Protein AF-A0A9E2EXF0-F1 (afdb_monomer_lite)

Secondary structure (DSSP, 8-state):
-HHHHHHHHHHHHGGGTT-HHHHHHHHHHHHHHHHHHHHHHHHHHHHHHHTT---HHHHHHHHHHHHHHHHHHHHHHHHHHHHHHTPPTTHHHHHHHHHHHHHHHHHHHHHHHHHHHHHHHHHHT----TT-------

Structure (mmCIF, N/CA/C/O backbone):
data_AF-A0A9E2EXF0-F1
#
_entry.id   AF-A0A9E2EXF0-F1
#
loop_
_atom_site.group_PDB
_atom_site.id
_atom_site.type_symbol
_atom_site.label_atom_id
_atom_site.label_alt_id
_atom_site.label_comp_id
_atom_site.label_asym_id
_atom_site.label_entity_id
_atom_site.label_seq_id
_atom_site.pdbx_PDB_ins_code
_atom_site.Cartn_x
_atom_site.Cartn_y
_atom_site.Cartn_z
_atom_site.occupancy
_atom_site.B_iso_or_equiv
_atom_site.auth_seq_id
_atom_site.auth_comp_id
_atom_site.auth_asym_id
_atom_site.auth_atom_id
_atom_site.pdbx_PDB_model_num
ATOM 1 N N . MET A 1 1 ? 14.742 -11.226 -0.887 1.00 55.25 1 MET A N 1
ATOM 2 C CA . MET A 1 1 ? 13.291 -10.992 -1.078 1.00 55.25 1 MET A CA 1
ATOM 3 C C . MET A 1 1 ? 12.965 -10.383 -2.437 1.00 55.25 1 MET A C 1
ATOM 5 O O . MET A 1 1 ? 12.261 -11.027 -3.197 1.00 55.25 1 MET A O 1
ATOM 9 N N . LEU A 1 2 ? 13.452 -9.179 -2.775 1.00 52.53 2 LEU A N 1
ATOM 10 C CA . LEU A 1 2 ? 13.200 -8.571 -4.100 1.00 52.53 2 LEU A CA 1
ATOM 11 C C . LEU A 1 2 ? 13.874 -9.351 -5.242 1.00 52.53 2 LEU A C 1
ATOM 13 O O . LEU A 1 2 ? 13.246 -9.610 -6.262 1.00 52.53 2 LEU A O 1
ATOM 17 N N . THR A 1 3 ? 15.109 -9.801 -5.019 1.00 65.25 3 THR A N 1
ATOM 18 C CA . THR A 1 3 ? 15.870 -10.665 -5.936 1.00 65.25 3 THR A CA 1
ATOM 19 C C . THR A 1 3 ? 15.174 -11.997 -6.200 1.00 65.25 3 THR A C 1
ATOM 21 O O . THR A 1 3 ? 15.093 -12.435 -7.338 1.00 65.25 3 THR A O 1
ATOM 24 N N . ASP A 1 4 ? 14.605 -12.615 -5.165 1.00 75.06 4 ASP A N 1
ATOM 25 C CA . ASP A 1 4 ? 13.937 -13.919 -5.279 1.00 75.06 4 ASP A CA 1
ATOM 26 C C . ASP A 1 4 ? 12.680 -13.826 -6.152 1.00 75.06 4 ASP A C 1
ATOM 28 O O . ASP A 1 4 ? 12.386 -14.715 -6.948 1.00 75.06 4 ASP A O 1
ATOM 32 N N . LEU A 1 5 ? 11.967 -12.704 -6.038 1.00 67.00 5 LEU A N 1
ATOM 33 C CA . LEU A 1 5 ? 10.782 -12.404 -6.835 1.00 67.00 5 LEU A CA 1
ATOM 34 C C . LEU A 1 5 ? 11.154 -12.132 -8.300 1.00 67.00 5 LEU A C 1
ATOM 36 O O . LEU A 1 5 ? 10.461 -12.580 -9.210 1.00 67.00 5 LEU A O 1
ATOM 40 N N . GLN A 1 6 ? 12.289 -11.467 -8.526 1.00 65.00 6 GLN A N 1
ATOM 41 C CA . GLN A 1 6 ? 12.831 -11.197 -9.856 1.00 65.00 6 GLN A CA 1
ATOM 42 C C . GLN A 1 6 ? 13.215 -12.495 -10.584 1.00 65.00 6 GLN A C 1
ATOM 44 O O . GLN A 1 6 ? 12.840 -12.686 -11.740 1.00 65.00 6 GLN A O 1
ATOM 49 N N . THR A 1 7 ? 13.869 -13.429 -9.889 1.00 74.00 7 THR A N 1
ATOM 50 C CA . THR A 1 7 ? 14.227 -14.749 -10.431 1.00 74.00 7 THR A CA 1
ATOM 51 C C . THR A 1 7 ? 12.993 -15.580 -10.785 1.00 74.00 7 THR A C 1
ATOM 53 O O . THR A 1 7 ? 12.980 -16.264 -11.804 1.00 74.00 7 THR A O 1
ATOM 56 N N . TRP A 1 8 ? 11.925 -15.497 -9.987 1.00 74.00 8 TRP A N 1
ATOM 57 C CA . TRP A 1 8 ? 10.683 -16.235 -10.246 1.00 74.00 8 TRP A CA 1
ATOM 58 C C . TRP A 1 8 ? 9.893 -15.683 -11.442 1.00 74.00 8 TRP A C 1
ATOM 60 O O . TRP A 1 8 ? 9.171 -16.419 -12.111 1.00 74.00 8 TRP A O 1
ATOM 70 N N . MET A 1 9 ? 10.045 -14.387 -11.731 1.00 63.47 9 MET A N 1
ATOM 71 C CA . MET A 1 9 ? 9.405 -13.723 -12.870 1.00 63.47 9 MET A CA 1
ATOM 72 C C . MET A 1 9 ? 10.215 -13.814 -14.170 1.00 63.47 9 MET A C 1
ATOM 74 O O . MET A 1 9 ? 9.630 -13.686 -15.245 1.00 63.47 9 MET A O 1
ATOM 78 N N . ALA A 1 10 ? 11.526 -14.066 -14.093 1.00 68.44 10 ALA A N 1
ATOM 79 C CA . ALA A 1 10 ? 12.431 -14.153 -15.241 1.00 68.44 10 ALA A CA 1
ATOM 80 C C . ALA A 1 10 ? 11.917 -15.022 -16.417 1.00 68.44 10 ALA A C 1
ATOM 82 O O . ALA A 1 10 ? 11.873 -14.497 -17.531 1.00 68.44 10 ALA A O 1
ATOM 83 N N . PRO A 1 11 ? 11.436 -16.270 -16.221 1.00 74.00 11 PRO A N 1
ATOM 84 C CA . PRO A 1 11 ? 10.995 -17.116 -17.339 1.00 74.00 11 PRO A CA 1
ATOM 85 C C . PRO A 1 11 ? 9.722 -16.607 -18.036 1.00 74.00 11 PRO A C 1
ATOM 87 O O . PRO A 1 11 ? 9.511 -16.862 -19.217 1.00 74.00 11 PRO A O 1
ATOM 90 N N . TYR A 1 12 ? 8.874 -15.843 -17.343 1.00 69.38 12 TYR A N 1
ATOM 91 C CA . TYR A 1 12 ? 7.684 -15.233 -17.949 1.00 69.38 12 TYR A CA 1
ATOM 92 C C . TYR A 1 12 ? 8.021 -13.953 -18.731 1.00 69.38 12 TYR A C 1
ATOM 94 O O . TYR A 1 12 ? 7.270 -13.549 -19.617 1.00 69.38 12 TYR A O 1
ATOM 102 N N . LEU A 1 13 ? 9.152 -13.313 -18.414 1.00 60.88 13 LEU A N 1
ATOM 103 C CA . LEU A 1 13 ? 9.628 -12.094 -19.070 1.00 60.88 13 LEU A CA 1
ATOM 104 C C . LEU A 1 13 ? 10.416 -12.375 -20.358 1.00 60.88 13 LEU A C 1
ATOM 106 O O . LEU A 1 13 ? 10.513 -11.482 -21.199 1.00 60.88 13 LEU A O 1
ATOM 110 N N . GLU A 1 14 ? 10.935 -13.593 -20.547 1.00 66.44 14 GLU A N 1
ATOM 111 C CA . GLU A 1 14 ? 11.597 -14.021 -21.793 1.00 66.44 14 GLU A CA 1
ATOM 112 C C . GLU A 1 14 ? 10.647 -14.026 -23.001 1.00 66.44 14 GLU A C 1
ATOM 114 O O . GLU A 1 14 ? 11.075 -13.765 -24.124 1.00 66.44 14 GLU A O 1
ATOM 119 N N . VAL A 1 15 ? 9.339 -14.206 -22.775 1.00 63.56 15 VAL A N 1
ATOM 120 C CA . VAL A 1 15 ? 8.304 -14.171 -23.828 1.00 63.56 15 VAL A CA 1
ATOM 121 C C . VAL A 1 15 ? 8.209 -12.794 -24.510 1.00 63.56 15 VAL A C 1
ATOM 123 O O . VAL A 1 15 ? 7.773 -12.701 -25.655 1.00 63.56 15 VAL A O 1
ATOM 126 N N . PHE A 1 16 ? 8.651 -11.721 -23.843 1.00 58.59 16 PHE A N 1
ATOM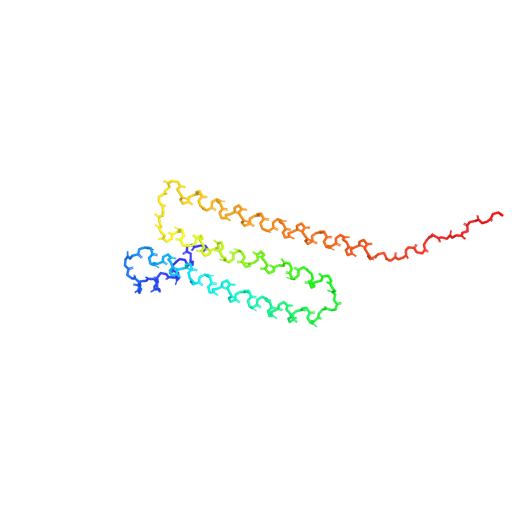 127 C CA . PHE A 1 16 ? 8.563 -10.341 -24.343 1.00 58.59 16 PHE A CA 1
ATOM 128 C C . PHE A 1 16 ? 9.839 -9.839 -25.054 1.00 58.59 16 PHE A C 1
ATOM 130 O O . PHE A 1 16 ? 9.927 -8.656 -25.389 1.00 58.59 16 PHE A O 1
ATOM 137 N N . GLY A 1 17 ? 10.816 -10.715 -25.321 1.00 62.75 17 GLY A N 1
ATOM 138 C CA . GLY A 1 17 ? 12.032 -10.375 -26.070 1.00 62.75 17 GLY A CA 1
ATOM 139 C C . GLY A 1 17 ? 13.006 -9.469 -25.304 1.00 62.75 17 GLY A C 1
ATOM 140 O O . GLY A 1 17 ? 13.021 -9.454 -24.074 1.00 62.75 17 GLY A O 1
ATOM 141 N N . ASP A 1 18 ? 13.842 -8.713 -26.022 1.00 64.69 18 ASP A N 1
ATOM 142 C CA . ASP A 1 18 ? 14.978 -7.964 -25.451 1.00 64.69 18 ASP A CA 1
ATOM 143 C C . ASP A 1 18 ? 14.689 -6.473 -25.186 1.00 64.69 18 ASP A C 1
ATOM 145 O O . ASP A 1 18 ? 15.589 -5.695 -24.897 1.00 64.69 18 ASP A O 1
ATOM 149 N N . HIS A 1 19 ? 13.424 -6.045 -25.278 1.00 69.81 19 HIS A N 1
ATOM 150 C CA . HIS A 1 19 ? 13.040 -4.640 -25.101 1.00 69.81 19 HIS A CA 1
ATOM 151 C C . HIS A 1 19 ? 12.755 -4.313 -23.620 1.00 69.81 19 HIS A C 1
ATOM 153 O O . HIS A 1 19 ? 11.680 -4.660 -23.114 1.00 69.81 19 HIS A O 1
ATOM 159 N N . PRO A 1 20 ? 13.649 -3.594 -22.907 1.00 68.38 20 PRO A N 1
ATOM 160 C CA . PRO A 1 20 ? 13.535 -3.385 -21.457 1.00 68.38 20 PRO A CA 1
ATOM 161 C C . PRO A 1 20 ? 12.297 -2.564 -21.077 1.00 68.38 20 PRO A C 1
ATOM 163 O O . PRO A 1 20 ? 11.662 -2.804 -20.051 1.00 68.38 20 PRO A O 1
ATOM 166 N N . TRP A 1 21 ? 11.899 -1.629 -21.945 1.00 70.62 21 TRP A N 1
ATOM 167 C CA . TRP A 1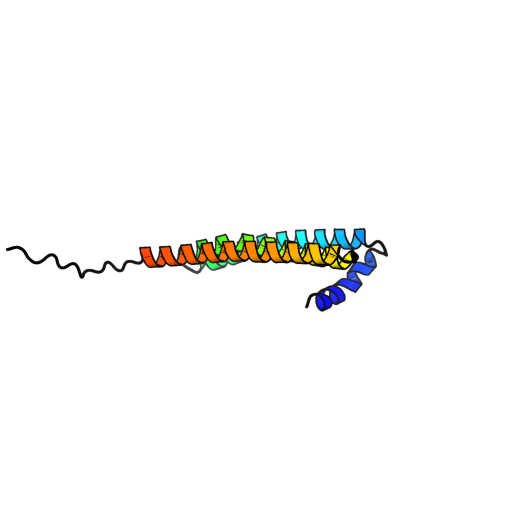 21 ? 10.724 -0.784 -21.735 1.00 70.62 21 TRP A CA 1
ATOM 168 C C . TRP A 1 21 ? 9.412 -1.571 -21.795 1.00 70.62 21 TRP A C 1
ATOM 170 O O . TRP A 1 21 ? 8.521 -1.314 -20.987 1.00 70.62 21 TRP A O 1
ATOM 180 N N . LEU A 1 22 ? 9.295 -2.566 -22.687 1.00 72.50 22 LEU A N 1
ATOM 181 C CA . LEU A 1 22 ? 8.108 -3.427 -22.731 1.00 72.50 22 LEU A CA 1
ATOM 182 C C . LEU A 1 22 ? 7.998 -4.274 -21.462 1.00 72.50 22 LEU A C 1
ATOM 184 O O . LEU A 1 22 ? 6.921 -4.342 -20.876 1.00 72.50 22 LEU A O 1
ATOM 188 N N . LYS A 1 23 ? 9.109 -4.860 -20.991 1.00 68.56 23 LYS A N 1
ATOM 189 C CA . LYS A 1 23 ? 9.128 -5.631 -19.735 1.00 68.56 23 LYS A CA 1
ATOM 190 C C . LYS A 1 23 ? 8.674 -4.776 -18.553 1.00 68.56 23 LYS A C 1
ATOM 192 O O . LYS A 1 23 ? 7.847 -5.212 -17.756 1.00 68.56 23 LYS A O 1
ATOM 197 N N . ALA A 1 24 ? 9.155 -3.538 -18.480 1.00 68.12 24 ALA A N 1
ATOM 198 C CA . ALA A 1 24 ? 8.769 -2.600 -17.438 1.00 68.12 24 ALA A CA 1
ATOM 199 C C . ALA A 1 24 ? 7.279 -2.243 -17.459 1.00 68.12 24 ALA A C 1
ATOM 201 O O . ALA A 1 24 ? 6.620 -2.304 -16.422 1.00 68.12 24 ALA A O 1
ATOM 202 N N . VAL A 1 25 ? 6.735 -1.903 -18.633 1.00 76.44 25 VAL A N 1
ATOM 203 C CA . VAL A 1 25 ? 5.308 -1.581 -18.786 1.00 76.44 25 VAL A CA 1
ATOM 204 C C . VAL A 1 25 ? 4.449 -2.785 -18.411 1.00 76.44 25 VAL A C 1
ATOM 206 O O . VAL A 1 25 ? 3.493 -2.628 -17.655 1.00 76.44 25 VAL A O 1
ATOM 209 N N . THR A 1 26 ? 4.817 -3.990 -18.851 1.00 75.00 26 THR A N 1
ATOM 210 C CA . THR A 1 26 ? 4.111 -5.223 -18.480 1.00 75.00 26 THR A CA 1
ATOM 211 C C . THR A 1 26 ? 4.111 -5.430 -16.969 1.00 75.00 26 THR A C 1
ATOM 213 O O . THR A 1 26 ? 3.058 -5.705 -16.400 1.00 75.00 26 THR A O 1
ATOM 216 N N . VAL A 1 27 ? 5.246 -5.238 -16.289 1.00 70.56 27 VAL A N 1
ATOM 217 C CA . VAL A 1 27 ? 5.314 -5.348 -14.822 1.00 70.56 27 VAL A CA 1
ATOM 218 C C . VAL A 1 27 ? 4.428 -4.308 -14.139 1.00 70.56 27 VAL A C 1
ATOM 220 O O . VAL A 1 27 ? 3.683 -4.665 -13.228 1.00 70.56 27 VAL A O 1
ATOM 223 N N . VAL A 1 28 ? 4.430 -3.053 -14.598 1.00 75.19 28 VAL A N 1
ATOM 224 C CA . VAL A 1 28 ? 3.532 -2.018 -14.058 1.00 75.19 28 VAL A CA 1
ATOM 225 C C . VAL A 1 28 ? 2.071 -2.423 -14.240 1.00 75.19 28 VAL A C 1
ATOM 227 O O . VAL A 1 28 ? 1.304 -2.366 -13.284 1.00 75.19 28 VAL A O 1
ATOM 230 N N . VAL A 1 29 ? 1.682 -2.888 -15.430 1.00 79.38 29 VAL A N 1
ATOM 231 C CA . VAL A 1 29 ? 0.308 -3.330 -15.714 1.00 79.38 29 VAL A CA 1
ATOM 232 C C . VAL A 1 29 ? -0.083 -4.520 -14.838 1.00 79.38 29 VAL A C 1
ATOM 234 O O . VAL A 1 29 ? -1.154 -4.502 -14.235 1.00 79.38 29 VAL A O 1
ATOM 237 N N . VAL A 1 30 ? 0.792 -5.519 -14.691 1.00 76.94 30 VAL A N 1
ATOM 238 C CA . VAL A 1 30 ? 0.563 -6.676 -13.812 1.00 76.94 30 VAL A CA 1
ATOM 239 C C . VAL A 1 30 ? 0.365 -6.226 -12.368 1.00 76.94 30 VAL A C 1
ATOM 241 O O . VAL A 1 30 ? -0.570 -6.679 -11.712 1.00 76.94 30 VAL A O 1
ATOM 244 N N . PHE A 1 31 ? 1.181 -5.295 -11.872 1.00 73.31 31 PHE A N 1
ATOM 245 C CA . PHE A 1 31 ? 1.035 -4.780 -10.513 1.00 73.31 31 PHE A CA 1
ATOM 246 C C . PHE A 1 31 ? -0.180 -3.871 -10.326 1.00 73.31 31 PHE A C 1
ATOM 248 O O . PHE A 1 31 ? -0.751 -3.868 -9.240 1.00 73.31 31 PHE A O 1
ATOM 255 N N . LEU A 1 32 ? -0.627 -3.147 -11.356 1.00 77.56 32 LEU A N 1
ATOM 256 C CA . LEU A 1 32 ? -1.891 -2.407 -11.323 1.00 77.56 32 LEU A CA 1
ATOM 257 C C . LEU A 1 32 ? -3.087 -3.360 -11.244 1.00 77.56 32 LEU A C 1
ATOM 259 O O . LEU A 1 32 ? -3.983 -3.154 -10.425 1.00 77.56 32 LEU A O 1
ATOM 263 N N . ILE A 1 33 ? -3.074 -4.437 -12.035 1.00 79.00 33 ILE A N 1
ATOM 264 C CA . ILE A 1 33 ? -4.084 -5.502 -11.957 1.00 79.00 33 ILE A CA 1
ATOM 265 C C . ILE A 1 33 ? -4.046 -6.144 -10.569 1.00 79.00 33 ILE A C 1
ATOM 267 O O . ILE A 1 33 ? -5.087 -6.324 -9.941 1.00 79.00 33 ILE A O 1
ATOM 271 N N . LEU A 1 34 ? -2.854 -6.430 -10.046 1.00 74.12 34 LEU A N 1
ATOM 272 C CA . LEU A 1 34 ? -2.688 -7.005 -8.717 1.00 74.12 34 LEU A CA 1
ATOM 273 C C . LEU A 1 34 ? -3.191 -6.052 -7.624 1.00 74.12 34 LEU A C 1
ATOM 275 O O . LEU A 1 34 ? -3.880 -6.495 -6.712 1.00 74.12 34 LEU A O 1
ATOM 279 N N . ALA A 1 35 ? -2.922 -4.748 -7.731 1.00 74.81 35 ALA A N 1
ATOM 280 C CA . ALA A 1 35 ? -3.433 -3.729 -6.815 1.00 74.81 35 ALA A CA 1
ATOM 281 C C . ALA A 1 35 ? -4.965 -3.644 -6.846 1.00 74.81 35 ALA A C 1
ATOM 283 O O . ALA A 1 35 ? -5.589 -3.507 -5.793 1.00 74.81 35 ALA A O 1
ATOM 284 N N . TRP A 1 36 ? -5.572 -3.773 -8.028 1.00 78.56 36 TRP A N 1
ATOM 285 C CA . TRP A 1 36 ? -7.024 -3.836 -8.189 1.00 78.56 36 TRP A CA 1
ATOM 286 C C . TRP A 1 36 ? -7.620 -5.106 -7.562 1.00 78.56 36 TRP A C 1
ATOM 288 O O . TRP A 1 36 ? -8.603 -5.028 -6.823 1.00 78.56 36 TRP A O 1
ATOM 298 N N . ILE A 1 37 ? -6.983 -6.266 -7.768 1.00 77.62 37 ILE A N 1
ATOM 299 C CA . ILE A 1 37 ? -7.368 -7.528 -7.120 1.00 77.62 37 ILE A CA 1
ATOM 300 C C . ILE A 1 37 ? -7.254 -7.400 -5.600 1.00 77.62 37 ILE A C 1
ATOM 302 O O . ILE A 1 37 ? -8.183 -7.773 -4.888 1.00 77.62 37 ILE A O 1
ATOM 306 N N . PHE A 1 38 ? -6.147 -6.854 -5.090 1.00 72.69 38 PHE A N 1
ATOM 307 C CA . PHE A 1 38 ? -5.956 -6.645 -3.657 1.00 72.69 38 PHE A CA 1
ATOM 308 C C . PHE A 1 38 ? -7.036 -5.748 -3.073 1.00 72.69 38 PHE A C 1
ATOM 310 O O . PHE A 1 38 ? -7.567 -6.085 -2.021 1.00 72.69 38 PHE A O 1
ATOM 317 N N . ASP A 1 39 ? -7.402 -4.658 -3.747 1.00 72.88 39 ASP A N 1
ATOM 318 C CA . ASP A 1 39 ? -8.476 -3.781 -3.283 1.00 72.88 39 ASP A CA 1
ATOM 319 C C . ASP A 1 39 ? -9.799 -4.562 -3.178 1.00 72.88 39 ASP A C 1
ATOM 321 O O . ASP A 1 39 ? -10.466 -4.551 -2.143 1.00 72.88 39 ASP A O 1
ATOM 325 N N . HIS A 1 40 ? -10.117 -5.379 -4.186 1.00 72.69 40 HIS A N 1
ATOM 326 C CA . HIS A 1 40 ? -11.326 -6.204 -4.194 1.00 72.69 40 HIS A CA 1
ATOM 327 C C . HIS A 1 40 ? -11.324 -7.321 -3.129 1.00 72.69 40 HIS A C 1
ATOM 329 O O . HIS A 1 40 ? -12.335 -7.554 -2.452 1.00 72.69 40 HIS A O 1
ATOM 335 N N . VAL A 1 41 ? -10.187 -7.997 -2.937 1.00 74.62 41 VAL A N 1
ATOM 336 C CA . VAL A 1 41 ? -10.010 -9.080 -1.955 1.00 74.62 41 VAL A CA 1
ATOM 337 C C . VAL A 1 41 ? -10.027 -8.528 -0.536 1.00 74.62 41 VAL A C 1
ATOM 339 O O . VAL A 1 41 ? -10.724 -9.077 0.316 1.00 74.62 41 VAL A O 1
ATOM 342 N N . ILE A 1 42 ? -9.318 -7.426 -0.281 1.00 68.75 42 ILE A N 1
ATOM 343 C CA . ILE A 1 42 ? -9.297 -6.743 1.013 1.00 68.75 42 ILE A CA 1
ATOM 344 C C . ILE A 1 42 ? -10.705 -6.273 1.343 1.00 68.75 42 ILE A C 1
ATOM 346 O O . ILE A 1 42 ? -11.216 -6.662 2.384 1.00 68.75 42 ILE A O 1
ATOM 350 N N . ILE A 1 43 ? -11.397 -5.547 0.461 1.00 69.12 43 ILE A N 1
ATOM 351 C CA . ILE A 1 43 ? -12.771 -5.089 0.729 1.00 69.12 43 ILE A CA 1
ATOM 352 C C . ILE A 1 43 ? -13.694 -6.270 1.069 1.00 69.12 43 ILE A C 1
ATOM 354 O O . ILE A 1 43 ? -14.468 -6.193 2.026 1.00 69.12 43 ILE A O 1
ATOM 358 N N . THR A 1 44 ? -13.597 -7.379 0.335 1.00 65.94 44 THR A N 1
ATOM 359 C CA . THR A 1 44 ? -14.430 -8.570 0.566 1.00 65.94 44 THR A CA 1
ATOM 360 C C . THR A 1 44 ? -14.088 -9.280 1.879 1.00 65.94 44 THR A C 1
ATOM 362 O O . THR A 1 44 ? -14.983 -9.604 2.665 1.00 65.94 44 THR A O 1
ATOM 365 N N . ALA A 1 45 ? -12.802 -9.487 2.164 1.00 65.88 45 ALA A N 1
ATOM 366 C CA . ALA A 1 45 ? -12.329 -10.115 3.395 1.00 65.88 45 ALA A CA 1
ATOM 367 C C . ALA A 1 45 ? -12.645 -9.255 4.627 1.00 65.88 45 ALA A C 1
ATOM 369 O O . ALA A 1 45 ? -13.113 -9.769 5.645 1.00 65.88 45 ALA A O 1
ATOM 370 N N . LEU A 1 46 ? -12.463 -7.939 4.515 1.00 62.56 46 LEU A N 1
ATOM 371 C CA . LEU A 1 46 ? -12.736 -6.971 5.568 1.00 62.56 46 LEU A CA 1
ATOM 372 C C . LEU A 1 46 ? -14.241 -6.844 5.842 1.00 62.56 46 LEU A C 1
ATOM 374 O O . LEU A 1 46 ? -14.628 -6.832 7.008 1.00 62.56 46 LEU A O 1
ATOM 378 N N . LYS A 1 47 ? -15.105 -6.849 4.813 1.00 64.88 47 LYS A N 1
ATOM 379 C CA . LYS A 1 47 ? -16.571 -6.928 4.994 1.00 64.88 47 LYS A CA 1
ATOM 380 C C . LYS A 1 47 ? -16.988 -8.212 5.710 1.00 64.88 47 LYS A C 1
ATOM 382 O O . LYS A 1 47 ? -17.831 -8.176 6.604 1.00 64.88 47 LYS A O 1
ATOM 387 N N . LYS A 1 48 ? -16.377 -9.346 5.356 1.00 64.50 48 LYS A N 1
ATOM 388 C CA . LYS A 1 48 ? -16.661 -10.646 5.982 1.00 64.50 48 LYS A CA 1
ATOM 389 C C . LYS A 1 48 ? -16.200 -10.705 7.444 1.00 64.50 48 LYS A C 1
ATOM 391 O O . LYS A 1 48 ? -16.861 -11.346 8.260 1.00 64.50 48 LYS A O 1
ATOM 396 N N . LEU A 1 49 ? -15.096 -10.035 7.782 1.00 59.00 49 LEU A N 1
ATOM 397 C CA . LEU A 1 49 ? -14.581 -9.949 9.151 1.00 59.00 49 LEU A CA 1
ATOM 398 C C . LEU A 1 49 ? -15.394 -8.967 10.010 1.00 59.00 49 LEU A C 1
ATOM 400 O O . LEU A 1 49 ? -15.770 -9.304 11.129 1.00 59.00 49 LEU A O 1
ATOM 404 N N . SER A 1 50 ? -15.744 -7.803 9.458 1.00 58.66 50 SER A N 1
ATOM 405 C CA . SER A 1 50 ? -16.651 -6.819 10.067 1.00 58.66 50 SER A CA 1
ATOM 406 C C . SER A 1 50 ? -17.997 -7.450 10.449 1.00 58.66 50 SER A C 1
ATOM 408 O O . SER A 1 50 ? -18.434 -7.343 11.593 1.00 58.66 50 SER A O 1
ATOM 410 N N . ALA A 1 51 ? -18.583 -8.258 9.557 1.00 60.97 51 ALA A N 1
ATOM 411 C CA . ALA A 1 51 ? -19.837 -8.967 9.821 1.00 60.97 51 ALA A CA 1
ATOM 412 C C . ALA A 1 51 ? -19.778 -9.946 11.016 1.00 60.97 51 ALA A C 1
ATOM 414 O O . ALA A 1 51 ? -20.818 -10.285 11.581 1.00 60.97 51 ALA A O 1
ATOM 415 N N . ARG A 1 52 ? -18.583 -10.404 11.423 1.00 58.09 52 ARG A N 1
ATOM 416 C CA . ARG A 1 52 ? -18.398 -11.308 12.573 1.00 58.09 52 ARG A CA 1
ATOM 417 C C . ARG A 1 52 ? -18.193 -10.589 13.908 1.00 58.09 52 ARG A C 1
ATOM 419 O O . ARG A 1 52 ? -18.335 -11.232 14.945 1.00 58.09 52 ARG A O 1
ATOM 426 N N . THR A 1 53 ? -17.900 -9.289 13.920 1.00 54.25 53 THR A N 1
ATOM 427 C CA . THR A 1 53 ? -17.538 -8.558 15.148 1.00 54.25 53 THR A CA 1
ATOM 428 C C . THR A 1 53 ? -18.439 -7.339 15.338 1.00 54.25 53 THR A C 1
ATOM 430 O O . THR A 1 53 ? -18.328 -6.362 14.616 1.00 54.25 53 THR A O 1
ATOM 433 N N . ARG A 1 54 ? -19.314 -7.351 16.359 1.00 54.03 54 ARG A N 1
ATOM 434 C CA . ARG A 1 54 ? -20.283 -6.269 16.679 1.00 54.03 54 ARG A CA 1
ATOM 435 C C . ARG A 1 54 ? -19.653 -4.930 17.127 1.00 54.03 54 ARG A C 1
ATOM 437 O O . ARG A 1 54 ? -20.346 -4.067 17.664 1.00 54.03 54 ARG A O 1
ATOM 444 N N . PHE A 1 55 ? -18.347 -4.749 16.968 1.00 57.94 55 PHE A N 1
ATOM 445 C CA . PHE A 1 55 ? -17.594 -3.655 17.571 1.00 57.94 55 PHE A CA 1
ATOM 446 C C . PHE A 1 55 ? -17.276 -2.578 16.519 1.00 57.94 55 PHE A C 1
ATOM 448 O O . PHE A 1 55 ? -16.336 -2.716 15.741 1.00 57.94 55 PHE A O 1
ATOM 455 N N . ARG A 1 56 ? -18.031 -1.468 16.531 1.00 61.88 56 ARG A N 1
ATOM 456 C CA . ARG A 1 56 ? -17.935 -0.349 15.557 1.00 61.88 56 ARG A CA 1
ATOM 457 C C . ARG A 1 56 ? -16.523 0.241 15.383 1.00 61.88 56 ARG A C 1
ATOM 459 O O . ARG A 1 56 ? -16.229 0.845 14.357 1.00 61.88 56 ARG A O 1
ATOM 466 N N . PHE A 1 57 ? -15.650 0.087 16.381 1.00 60.69 57 PHE A N 1
ATOM 467 C CA . PHE A 1 57 ? -14.249 0.517 16.315 1.00 60.69 57 PHE A CA 1
ATOM 468 C C . PHE A 1 57 ? -13.448 -0.251 15.251 1.00 60.69 57 PHE A C 1
ATOM 470 O O . PHE A 1 57 ? -12.665 0.352 14.515 1.00 60.69 57 PHE A O 1
ATOM 477 N N . TYR A 1 58 ? -13.667 -1.565 15.142 1.00 64.06 58 TYR A N 1
ATOM 478 C CA . TYR A 1 58 ? -12.930 -2.407 14.203 1.00 64.06 58 TYR A CA 1
ATOM 479 C C . TYR A 1 58 ? -13.242 -2.010 12.767 1.00 64.06 58 TYR A C 1
ATOM 481 O O . TYR A 1 58 ? -12.310 -1.859 11.985 1.00 64.06 58 TYR A O 1
ATOM 489 N N . ASP A 1 59 ? -14.508 -1.720 12.458 1.00 67.38 59 ASP A N 1
ATOM 490 C CA . ASP A 1 59 ? -14.941 -1.285 11.126 1.00 67.38 59 ASP A CA 1
ATOM 491 C C . ASP A 1 59 ? -14.194 -0.040 10.648 1.00 67.38 59 ASP A C 1
ATOM 493 O O . ASP A 1 59 ? -13.802 0.044 9.487 1.00 67.38 59 ASP A O 1
ATOM 497 N N . GLN A 1 60 ? -13.935 0.916 11.541 1.00 71.06 60 GLN A N 1
ATOM 498 C CA . GLN A 1 60 ? -13.270 2.161 11.170 1.00 71.06 60 GLN A CA 1
ATOM 499 C C . GLN A 1 60 ? -11.766 1.972 10.921 1.00 71.06 60 GLN A C 1
ATOM 501 O O . GLN A 1 60 ? -11.215 2.582 10.004 1.00 71.06 60 GLN A O 1
ATOM 506 N N . VAL A 1 61 ? -11.092 1.120 11.701 1.00 73.25 61 VAL A N 1
ATOM 507 C CA . VAL A 1 61 ? -9.670 0.780 11.494 1.00 73.25 61 VAL A CA 1
ATOM 508 C C . VAL A 1 61 ? -9.494 -0.002 10.194 1.00 73.25 61 VAL A C 1
ATOM 510 O O . VAL A 1 61 ? -8.668 0.359 9.357 1.00 73.25 61 VAL A O 1
ATOM 513 N N . ILE A 1 62 ? -10.331 -1.019 10.007 1.00 72.00 62 ILE A N 1
ATOM 514 C CA . ILE A 1 62 ? -10.426 -1.871 8.820 1.00 72.00 62 ILE A CA 1
ATOM 515 C C . ILE A 1 62 ? -10.659 -1.020 7.567 1.00 72.00 62 ILE A C 1
ATOM 517 O O . ILE A 1 62 ? -9.880 -1.083 6.616 1.00 72.00 62 ILE A O 1
ATOM 521 N N . ASN A 1 63 ? -11.652 -0.129 7.592 1.00 74.75 63 ASN A N 1
ATOM 522 C CA . ASN A 1 63 ? -11.951 0.744 6.460 1.00 74.75 63 ASN A CA 1
ATOM 523 C C . ASN A 1 63 ? -10.834 1.765 6.189 1.00 74.75 63 ASN A C 1
ATOM 525 O O . ASN A 1 63 ? -10.656 2.209 5.062 1.00 74.75 63 ASN A O 1
ATOM 529 N N . ASN A 1 64 ? -10.027 2.128 7.188 1.00 77.62 64 ASN A N 1
ATOM 530 C CA . ASN A 1 64 ? -8.872 3.004 6.986 1.00 77.62 64 ASN A CA 1
ATOM 531 C C . ASN A 1 64 ? -7.629 2.269 6.456 1.00 77.62 64 ASN A C 1
ATOM 533 O O . ASN A 1 64 ? -6.756 2.928 5.892 1.00 77.62 64 ASN A O 1
ATOM 537 N N . LEU A 1 65 ? -7.555 0.942 6.601 1.00 81.81 65 LEU A N 1
ATOM 538 C CA . LEU A 1 65 ? -6.393 0.126 6.234 1.00 81.81 65 LEU A CA 1
ATOM 539 C C . LEU A 1 65 ? -6.309 -0.184 4.727 1.00 81.81 65 LEU A C 1
ATOM 541 O O . LEU A 1 65 ? -5.210 -0.387 4.216 1.00 81.81 65 LEU A O 1
ATOM 545 N N . HIS A 1 66 ? -7.430 -0.148 3.992 1.00 80.00 66 HIS A N 1
ATOM 546 C CA . HIS A 1 66 ? -7.428 -0.411 2.540 1.00 80.00 66 HIS A CA 1
ATOM 547 C C . HIS A 1 66 ? -6.469 0.518 1.767 1.00 80.00 66 HIS A C 1
ATOM 549 O O . HIS A 1 66 ? -5.654 0.054 0.975 1.00 80.00 66 HIS A O 1
ATOM 555 N N . LYS A 1 67 ? -6.493 1.826 2.065 1.00 82.56 67 LYS A N 1
ATOM 556 C CA . LYS A 1 67 ? -5.697 2.865 1.392 1.00 82.56 67 LYS A CA 1
ATOM 557 C C . LYS A 1 67 ? -4.185 2.617 1.506 1.00 82.56 67 LYS A C 1
ATOM 559 O O . LYS A 1 67 ? -3.530 2.563 0.468 1.00 82.56 67 LYS A O 1
ATOM 564 N N . PRO A 1 68 ? -3.610 2.447 2.715 1.00 85.81 68 PRO A N 1
ATOM 565 C CA . PRO A 1 68 ? -2.191 2.134 2.869 1.00 85.81 68 PRO A CA 1
ATOM 566 C C . PRO A 1 68 ? -1.747 0.868 2.149 1.00 85.81 68 PRO A C 1
ATOM 568 O O . PRO A 1 68 ? -0.671 0.856 1.551 1.00 85.81 68 PRO A O 1
ATOM 571 N N . ILE A 1 69 ? -2.567 -0.186 2.184 1.00 85.38 69 ILE A N 1
ATOM 572 C CA . ILE A 1 69 ? -2.214 -1.450 1.539 1.00 85.38 69 ILE A CA 1
ATOM 573 C C . ILE A 1 69 ? -2.239 -1.299 0.018 1.00 85.38 69 ILE A C 1
ATOM 575 O O . ILE A 1 69 ? -1.265 -1.668 -0.633 1.00 85.38 69 ILE A O 1
ATOM 579 N N . HIS A 1 70 ? -3.290 -0.695 -0.540 1.00 81.25 70 HIS A N 1
ATOM 580 C CA . HIS A 1 70 ? -3.395 -0.447 -1.978 1.00 8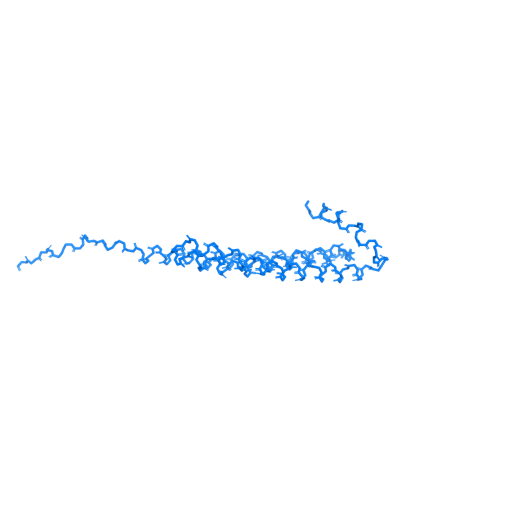1.25 70 HIS A CA 1
ATOM 581 C C . HIS A 1 70 ? -2.187 0.345 -2.506 1.00 81.25 70 HIS A C 1
ATOM 583 O O . HIS A 1 70 ? -1.535 -0.070 -3.464 1.00 81.25 70 HIS A O 1
ATOM 589 N N . ILE A 1 71 ? -1.817 1.432 -1.819 1.00 83.88 71 ILE A N 1
ATOM 590 C CA . ILE A 1 71 ? -0.641 2.234 -2.184 1.00 83.88 71 ILE A CA 1
ATOM 591 C C . ILE A 1 71 ? 0.653 1.417 -2.054 1.00 83.88 71 ILE A C 1
ATOM 593 O O . ILE A 1 71 ? 1.532 1.533 -2.902 1.00 83.88 71 ILE A O 1
ATOM 597 N N . SER A 1 72 ? 0.776 0.561 -1.035 1.00 86.38 72 SER A N 1
ATOM 598 C CA . SER A 1 72 ? 1.96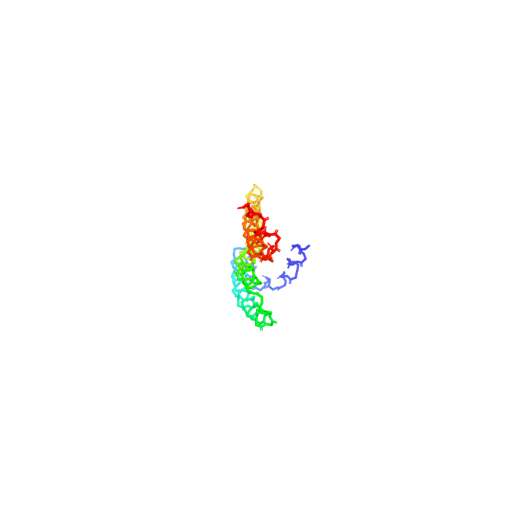3 -0.288 -0.860 1.00 86.38 72 SER A CA 1
ATOM 599 C C . SER A 1 72 ? 2.153 -1.257 -2.032 1.00 86.38 72 SER A C 1
ATOM 601 O O . SER A 1 72 ? 3.274 -1.412 -2.507 1.00 86.38 72 SER A O 1
ATOM 603 N N . VAL A 1 73 ? 1.074 -1.860 -2.545 1.00 84.12 73 VAL A N 1
ATOM 604 C CA . VAL A 1 73 ? 1.145 -2.750 -3.719 1.00 84.12 73 VAL A CA 1
ATOM 605 C C . VAL A 1 73 ? 1.624 -1.987 -4.957 1.00 84.12 73 VAL A C 1
ATOM 607 O O . VAL A 1 73 ? 2.517 -2.462 -5.658 1.00 84.12 73 VAL A O 1
ATOM 610 N N . ILE A 1 74 ? 1.103 -0.777 -5.186 1.00 79.44 74 ILE A N 1
ATOM 611 C CA . ILE A 1 74 ? 1.538 0.084 -6.297 1.00 79.44 74 ILE A CA 1
ATOM 612 C C . ILE A 1 74 ? 3.023 0.448 -6.162 1.00 79.44 74 ILE A C 1
ATOM 614 O O . ILE A 1 74 ? 3.771 0.343 -7.133 1.00 79.44 74 ILE A O 1
ATOM 618 N N . LEU A 1 75 ? 3.470 0.837 -4.963 1.00 86.31 75 LEU A N 1
ATOM 619 C CA . LEU A 1 75 ? 4.868 1.200 -4.709 1.00 86.31 75 LEU A CA 1
ATOM 620 C C . LEU A 1 75 ? 5.824 0.027 -4.957 1.00 86.31 75 LEU A C 1
ATOM 622 O O . LEU A 1 75 ? 6.895 0.239 -5.519 1.00 86.31 75 LEU A O 1
ATOM 626 N N . ILE A 1 76 ? 5.440 -1.200 -4.586 1.00 82.56 76 ILE A N 1
ATOM 627 C CA . ILE A 1 76 ? 6.232 -2.410 -4.864 1.00 82.56 76 ILE A CA 1
ATOM 628 C C . ILE A 1 76 ? 6.317 -2.665 -6.373 1.00 82.56 76 ILE A C 1
ATOM 630 O O . ILE A 1 76 ? 7.400 -2.938 -6.884 1.00 82.56 76 ILE A O 1
ATOM 634 N N . GLY A 1 77 ? 5.207 -2.526 -7.102 1.00 79.81 77 GLY A N 1
ATOM 635 C CA . GLY A 1 77 ? 5.204 -2.671 -8.558 1.00 79.81 77 GLY A CA 1
ATOM 636 C C . GLY A 1 77 ? 6.086 -1.647 -9.263 1.00 79.81 77 GLY A C 1
ATOM 637 O O . GLY A 1 77 ? 6.853 -1.992 -10.158 1.00 79.81 77 GLY A O 1
ATOM 638 N N . MET A 1 78 ? 6.035 -0.394 -8.810 1.00 80.38 78 MET A N 1
ATOM 639 C CA . MET A 1 78 ? 6.882 0.678 -9.329 1.00 80.38 78 MET A CA 1
ATOM 640 C C . MET A 1 78 ? 8.362 0.433 -9.013 1.00 80.38 78 MET A C 1
ATOM 642 O O . MET A 1 78 ? 9.210 0.597 -9.883 1.00 80.38 78 MET A O 1
ATOM 646 N N . ALA A 1 79 ? 8.669 -0.026 -7.799 1.00 84.81 79 ALA A N 1
ATOM 647 C CA . ALA A 1 79 ? 10.012 -0.425 -7.390 1.00 84.81 79 ALA A CA 1
ATOM 648 C C . ALA A 1 79 ? 10.574 -1.565 -8.258 1.00 84.81 79 ALA A C 1
ATOM 650 O O . ALA A 1 79 ? 11.741 -1.523 -8.638 1.00 84.81 79 ALA A O 1
ATOM 651 N N . LEU A 1 80 ? 9.755 -2.562 -8.602 1.00 79.06 80 LEU A N 1
ATOM 652 C CA . LEU A 1 80 ? 10.163 -3.650 -9.492 1.00 79.06 80 LEU A CA 1
ATOM 653 C C . LEU A 1 80 ? 10.354 -3.165 -10.929 1.00 79.06 80 LEU A C 1
ATOM 655 O O . LEU A 1 80 ? 11.354 -3.504 -11.558 1.00 79.06 80 LEU A O 1
ATOM 659 N N . ALA A 1 81 ? 9.453 -2.322 -11.436 1.00 79.19 81 ALA A N 1
ATOM 660 C CA . ALA A 1 81 ? 9.619 -1.718 -12.752 1.00 79.19 81 ALA A CA 1
ATOM 661 C C . ALA A 1 81 ? 10.962 -0.978 -12.846 1.00 79.19 81 ALA A C 1
ATOM 663 O O . ALA A 1 81 ? 11.733 -1.247 -13.758 1.00 79.19 81 ALA A O 1
ATOM 664 N N . VAL A 1 82 ? 11.299 -0.143 -11.858 1.00 81.06 82 VAL A N 1
ATOM 665 C CA . VAL A 1 82 ? 12.576 0.592 -11.817 1.00 81.06 82 VAL A CA 1
ATOM 666 C C . VAL A 1 82 ? 13.785 -0.349 -11.865 1.00 81.06 82 VAL A C 1
ATOM 668 O O . VAL A 1 82 ? 14.685 -0.096 -12.662 1.00 81.06 82 VAL A O 1
ATOM 671 N N . SER A 1 83 ? 13.781 -1.463 -11.116 1.00 77.62 83 SER A N 1
ATOM 672 C CA . SER A 1 83 ? 14.870 -2.455 -11.204 1.00 77.62 83 SER A CA 1
ATOM 673 C C . SER A 1 83 ? 14.993 -3.104 -12.583 1.00 77.62 83 SER A C 1
ATOM 675 O O . SER A 1 83 ? 16.095 -3.434 -13.008 1.00 77.62 83 SER A O 1
ATOM 677 N N . LEU A 1 84 ? 13.881 -3.290 -13.300 1.00 74.12 84 LEU A N 1
ATOM 678 C CA . LEU A 1 84 ? 13.891 -3.903 -14.630 1.00 74.12 84 LEU A CA 1
ATOM 679 C C . LEU A 1 84 ? 14.401 -2.958 -15.717 1.00 74.12 84 LEU A C 1
ATOM 681 O O . LEU A 1 84 ? 14.977 -3.431 -16.694 1.00 74.12 84 LEU A O 1
ATOM 685 N N . LEU A 1 85 ? 14.192 -1.646 -15.572 1.00 74.88 85 LEU A N 1
ATOM 686 C CA . LEU A 1 85 ? 14.780 -0.683 -16.502 1.00 74.88 85 LEU A CA 1
ATOM 687 C C . LEU A 1 85 ? 16.304 -0.554 -16.321 1.00 74.88 85 LEU A C 1
ATOM 689 O O . LEU A 1 85 ? 16.929 0.054 -17.184 1.00 74.88 85 LEU A O 1
ATOM 693 N N . ALA A 1 86 ? 16.879 -1.098 -15.237 1.00 74.31 86 ALA A N 1
ATOM 694 C CA . ALA A 1 86 ? 18.307 -1.023 -14.921 1.00 74.31 86 ALA A CA 1
ATOM 695 C C . ALA A 1 86 ? 18.859 0.411 -15.067 1.00 74.31 86 ALA A C 1
ATOM 697 O O . ALA A 1 86 ? 19.832 0.648 -15.782 1.00 74.31 86 ALA A O 1
ATOM 698 N N . LEU A 1 87 ? 18.181 1.385 -14.441 1.00 76.19 87 LEU A N 1
ATOM 699 C CA . LEU A 1 87 ? 18.595 2.790 -14.503 1.00 76.19 87 LEU A CA 1
ATOM 700 C C . LEU A 1 87 ? 19.992 2.956 -13.908 1.00 76.19 87 LEU A C 1
ATOM 702 O O . LEU A 1 87 ? 20.275 2.457 -12.824 1.00 76.19 87 LEU A O 1
ATOM 706 N N . GLU A 1 88 ? 20.835 3.741 -14.570 1.00 81.25 88 GLU A N 1
ATOM 707 C CA . GLU A 1 88 ? 22.138 4.095 -14.020 1.00 81.25 88 GLU A CA 1
ATOM 708 C C . GLU A 1 88 ? 22.001 4.966 -12.759 1.00 81.25 88 GLU A C 1
ATOM 710 O O . GLU A 1 88 ? 21.078 5.784 -12.602 1.00 81.25 88 GLU A O 1
ATOM 715 N N . ALA A 1 89 ? 22.957 4.813 -11.841 1.00 78.56 89 ALA A N 1
ATOM 716 C CA . ALA A 1 89 ? 23.090 5.713 -10.705 1.00 78.56 89 ALA A CA 1
ATOM 717 C C . ALA A 1 89 ? 23.338 7.154 -11.208 1.00 78.56 89 ALA A C 1
ATOM 719 O O . ALA A 1 89 ? 24.117 7.345 -12.140 1.00 78.56 89 ALA A O 1
ATOM 720 N N . PRO A 1 90 ? 22.715 8.187 -10.605 1.00 84.31 90 PRO A N 1
ATOM 721 C CA . PRO A 1 90 ? 22.018 8.180 -9.315 1.00 84.31 90 PRO A CA 1
ATOM 722 C C . PRO A 1 90 ? 20.490 8.020 -9.403 1.00 84.31 90 PRO A C 1
ATOM 724 O O . PRO A 1 90 ? 19.817 8.038 -8.369 1.00 84.31 90 PRO A O 1
ATOM 727 N N . PHE A 1 91 ? 19.919 7.903 -10.603 1.00 84.38 91 PHE A N 1
ATOM 728 C CA . PHE A 1 91 ? 18.470 7.994 -10.800 1.00 84.38 91 PHE A CA 1
ATOM 729 C C . PHE A 1 91 ? 17.710 6.861 -10.107 1.00 84.38 91 PHE A C 1
ATOM 731 O O . PHE A 1 91 ? 16.702 7.117 -9.448 1.00 84.38 91 PHE A O 1
ATOM 738 N N . GLU A 1 92 ? 18.230 5.634 -10.176 1.00 84.06 92 GLU A N 1
ATOM 739 C CA . GLU A 1 92 ? 17.671 4.478 -9.469 1.00 84.06 92 GLU A CA 1
ATOM 740 C C . GLU A 1 92 ? 17.557 4.742 -7.954 1.00 84.06 92 GLU A C 1
ATOM 742 O O . GLU A 1 92 ? 16.484 4.601 -7.359 1.00 84.06 92 GLU A O 1
ATOM 747 N N . ALA A 1 93 ? 18.643 5.208 -7.332 1.00 87.38 93 ALA A N 1
ATOM 748 C CA . ALA A 1 93 ? 18.700 5.467 -5.894 1.00 87.38 93 ALA A CA 1
ATOM 749 C C . ALA A 1 93 ? 17.735 6.580 -5.454 1.00 87.38 93 ALA A C 1
ATOM 751 O O . ALA A 1 93 ? 17.100 6.472 -4.397 1.00 87.38 93 ALA A O 1
ATOM 752 N N . ILE A 1 94 ? 17.597 7.633 -6.266 1.00 91.44 94 ILE A N 1
ATOM 753 C CA . ILE A 1 94 ? 16.651 8.725 -6.014 1.00 91.44 94 ILE A CA 1
ATOM 754 C C . ILE A 1 94 ? 15.221 8.183 -6.041 1.00 91.44 94 ILE A C 1
ATOM 756 O O . ILE A 1 94 ? 14.474 8.400 -5.087 1.00 91.44 94 ILE A O 1
ATOM 760 N N . ILE A 1 95 ? 14.858 7.416 -7.073 1.00 88.19 95 ILE A N 1
ATOM 761 C CA . ILE A 1 95 ? 13.503 6.874 -7.219 1.00 88.19 95 ILE A CA 1
ATOM 762 C C . ILE A 1 95 ? 13.170 5.920 -6.067 1.00 88.19 95 ILE A C 1
ATOM 764 O O . ILE A 1 95 ? 12.126 6.078 -5.432 1.00 88.19 95 ILE A O 1
ATOM 768 N N . TYR A 1 96 ? 14.056 4.982 -5.718 1.00 89.81 96 TYR A N 1
ATOM 769 C CA . TYR A 1 96 ? 13.825 4.086 -4.577 1.00 89.81 96 TYR A CA 1
ATOM 770 C C . TYR A 1 96 ? 13.660 4.839 -3.259 1.00 89.81 96 TYR A C 1
ATOM 772 O O . TYR A 1 96 ? 12.804 4.486 -2.441 1.00 89.81 96 TYR A O 1
ATOM 780 N N . SER A 1 97 ? 14.459 5.885 -3.048 1.00 92.94 97 SER A N 1
ATOM 781 C CA . SER A 1 97 ? 14.353 6.728 -1.858 1.00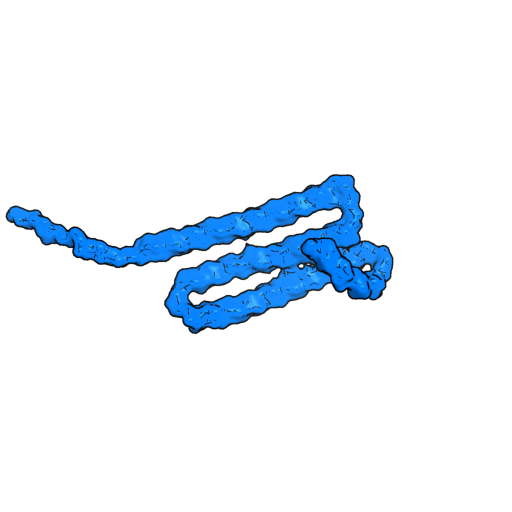 92.94 97 SER A CA 1
ATOM 782 C C . SER A 1 97 ? 13.012 7.457 -1.818 1.00 92.94 97 SER A C 1
ATOM 784 O O . SER A 1 97 ? 12.351 7.463 -0.779 1.00 92.94 97 SER A O 1
ATOM 786 N N . SER A 1 98 ? 12.549 7.997 -2.948 1.00 93.19 98 SER A N 1
ATOM 787 C CA . SER A 1 98 ? 11.228 8.621 -3.059 1.00 93.19 98 SER A CA 1
ATOM 788 C C . SER A 1 98 ? 10.097 7.629 -2.774 1.00 93.19 98 SER A C 1
ATOM 790 O O . SER A 1 98 ? 9.231 7.923 -1.949 1.00 93.19 98 SER A O 1
ATOM 792 N N . LEU A 1 99 ? 10.125 6.434 -3.376 1.00 92.12 99 LEU A N 1
ATOM 793 C CA . LEU A 1 99 ? 9.113 5.392 -3.152 1.00 92.12 99 LEU A CA 1
ATOM 794 C C . LEU A 1 99 ? 9.036 4.985 -1.676 1.00 92.12 99 LEU A C 1
ATOM 796 O O . LEU A 1 99 ? 7.947 4.885 -1.106 1.00 92.12 99 LEU A O 1
ATOM 800 N N . LYS A 1 100 ? 10.193 4.805 -1.031 1.00 92.94 100 LYS A N 1
ATOM 801 C CA . LYS A 1 100 ? 10.277 4.447 0.388 1.00 92.94 100 LYS A CA 1
ATOM 802 C C . LYS A 1 100 ? 9.737 5.561 1.288 1.00 92.94 100 LYS A C 1
ATOM 804 O O . LYS A 1 100 ? 8.992 5.279 2.223 1.00 92.94 100 LYS A O 1
ATOM 809 N N . THR A 1 101 ? 10.046 6.821 0.986 1.00 96.50 101 THR A N 1
ATOM 810 C CA . THR A 1 101 ? 9.508 7.976 1.720 1.00 96.50 101 THR A CA 1
ATOM 811 C C . THR A 1 101 ? 7.987 8.049 1.613 1.00 96.50 101 THR A C 1
ATOM 813 O O . THR A 1 101 ? 7.311 8.223 2.628 1.00 96.50 101 THR A O 1
ATOM 816 N N . ILE A 1 102 ? 7.426 7.842 0.416 1.00 93.06 102 ILE A N 1
ATOM 817 C CA . ILE A 1 102 ? 5.970 7.802 0.219 1.00 93.06 102 ILE A CA 1
ATOM 818 C C . ILE A 1 102 ? 5.354 6.674 1.058 1.00 93.06 102 ILE A C 1
ATOM 820 O O . ILE A 1 102 ? 4.369 6.914 1.760 1.00 93.06 102 ILE A O 1
ATOM 824 N N . ALA A 1 103 ? 5.957 5.478 1.060 1.00 93.00 103 ALA A N 1
ATOM 825 C CA . ALA A 1 103 ? 5.498 4.366 1.893 1.00 93.00 103 ALA A CA 1
ATOM 826 C C . ALA A 1 103 ? 5.460 4.749 3.382 1.00 93.00 103 ALA A C 1
ATOM 828 O O . ALA A 1 103 ? 4.430 4.577 4.039 1.00 93.00 103 ALA A O 1
ATOM 829 N N . PHE A 1 104 ? 6.545 5.324 3.911 1.00 96.06 104 PHE A N 1
ATOM 830 C CA . PHE A 1 104 ? 6.614 5.746 5.312 1.00 96.06 104 PHE A CA 1
ATOM 831 C C . PHE A 1 104 ? 5.557 6.789 5.669 1.00 96.06 104 PHE A C 1
ATOM 833 O O . PHE A 1 104 ? 4.902 6.656 6.704 1.00 96.06 104 PHE A O 1
ATOM 840 N N . ILE A 1 105 ? 5.347 7.800 4.823 1.00 96.12 105 ILE A N 1
ATOM 841 C CA . ILE A 1 105 ? 4.332 8.836 5.057 1.00 96.12 105 ILE A CA 1
ATOM 842 C C . ILE A 1 105 ? 2.937 8.207 5.126 1.00 96.12 105 ILE A C 1
ATOM 844 O O . ILE A 1 105 ? 2.185 8.465 6.068 1.00 96.12 105 ILE A O 1
ATOM 848 N N . VAL A 1 106 ? 2.599 7.348 4.163 1.00 92.19 106 VAL A N 1
ATOM 849 C CA . VAL A 1 106 ? 1.287 6.691 4.083 1.00 92.19 106 VAL A CA 1
ATOM 850 C C . VAL A 1 106 ? 1.005 5.860 5.335 1.00 92.19 106 VAL A C 1
ATOM 852 O O . VAL A 1 106 ? -0.063 5.996 5.943 1.00 92.19 106 VAL A O 1
ATOM 855 N N . TRP A 1 107 ? 1.973 5.051 5.768 1.00 94.25 107 TRP A N 1
ATOM 856 C CA . TRP A 1 107 ? 1.847 4.240 6.979 1.00 94.25 107 TRP A CA 1
ATOM 857 C C . TRP A 1 107 ? 1.804 5.085 8.253 1.00 94.25 107 TRP A C 1
ATOM 859 O O . TRP A 1 107 ? 0.995 4.815 9.139 1.00 94.25 107 TRP A O 1
ATOM 869 N N . THR A 1 108 ? 2.589 6.158 8.329 1.00 95.75 108 THR A N 1
ATOM 870 C CA . THR A 1 108 ? 2.583 7.075 9.478 1.00 95.75 108 THR A CA 1
ATOM 871 C C . THR A 1 108 ? 1.219 7.741 9.648 1.00 95.75 108 THR A C 1
ATOM 873 O O . THR A 1 108 ? 0.651 7.744 10.741 1.00 95.75 108 THR A O 1
ATOM 876 N N . VAL A 1 109 ? 0.639 8.252 8.557 1.00 92.94 109 VAL A N 1
ATOM 877 C CA . VAL A 1 109 ? -0.699 8.863 8.576 1.00 92.94 109 VAL A CA 1
ATOM 878 C C . VAL A 1 109 ? -1.759 7.848 9.005 1.00 92.94 109 VAL A C 1
ATOM 880 O O . VAL A 1 109 ? -2.654 8.190 9.783 1.00 92.94 109 VAL A O 1
ATOM 883 N N . PHE A 1 110 ? -1.664 6.601 8.538 1.00 90.25 110 PHE A N 1
ATOM 884 C CA . PHE A 1 110 ? -2.556 5.530 8.976 1.00 90.25 110 PHE A CA 1
ATOM 885 C C . PHE A 1 110 ? -2.442 5.261 10.480 1.00 90.25 110 PHE A C 1
ATOM 887 O O . PHE A 1 110 ? -3.460 5.271 11.173 1.00 90.25 110 PHE A O 1
ATOM 894 N N . LEU A 1 111 ? -1.224 5.105 11.002 1.00 91.31 111 LEU A N 1
ATOM 895 C CA . LEU A 1 111 ? -0.992 4.850 12.424 1.00 91.31 111 LEU A CA 1
ATOM 896 C C . LEU A 1 111 ? -1.545 5.977 13.303 1.00 91.31 111 LEU A C 1
ATOM 898 O O . LEU A 1 111 ? -2.265 5.704 14.262 1.00 91.31 111 LEU A O 1
ATOM 902 N N . ILE A 1 112 ? -1.316 7.243 12.935 1.00 93.12 112 ILE A N 1
ATOM 903 C CA . ILE A 1 112 ? -1.877 8.396 13.658 1.00 93.12 112 ILE A CA 1
ATOM 904 C C . ILE A 1 112 ? -3.411 8.333 13.690 1.00 93.12 112 ILE A C 1
ATOM 906 O O . ILE A 1 112 ? -4.023 8.614 14.724 1.00 93.12 112 ILE A O 1
ATOM 910 N N . ARG A 1 113 ? -4.058 7.960 12.577 1.00 88.31 113 ARG A N 1
ATOM 911 C CA . ARG A 1 113 ? -5.523 7.818 12.519 1.00 88.31 113 ARG A CA 1
ATOM 912 C C . ARG A 1 113 ? -6.019 6.708 13.439 1.00 88.31 113 ARG A C 1
ATOM 914 O O . ARG A 1 113 ? -6.978 6.939 14.169 1.00 88.31 113 ARG A O 1
ATOM 921 N N . VAL A 1 114 ? -5.358 5.551 13.440 1.00 86.25 114 VAL A N 1
ATOM 922 C CA . VAL A 1 114 ? -5.712 4.430 14.322 1.00 86.25 114 VAL A CA 1
ATOM 923 C C . VAL A 1 114 ? -5.562 4.826 15.787 1.00 86.25 114 VAL A C 1
ATOM 925 O O . VAL A 1 114 ? -6.509 4.661 16.551 1.00 86.25 114 VAL A O 1
ATOM 928 N N . VAL A 1 115 ? -4.434 5.432 16.169 1.00 89.56 115 VAL A N 1
ATOM 929 C CA . VAL A 1 115 ? -4.197 5.903 17.544 1.00 89.56 115 VAL A CA 1
ATOM 930 C C . VAL A 1 115 ? -5.279 6.893 17.979 1.00 89.56 115 VAL A C 1
ATOM 932 O O . VAL A 1 115 ? -5.862 6.738 19.049 1.00 89.56 115 VAL A O 1
ATOM 935 N N . ARG A 1 116 ? -5.626 7.872 17.132 1.00 89.00 116 ARG A N 1
ATOM 936 C CA . ARG A 1 116 ? -6.716 8.822 17.420 1.00 89.00 116 ARG A CA 1
ATOM 937 C C . ARG A 1 116 ? -8.068 8.126 17.591 1.00 89.00 116 ARG A C 1
ATOM 939 O O . ARG A 1 116 ? -8.824 8.504 18.483 1.00 89.00 116 ARG A O 1
ATOM 946 N N . SER A 1 117 ? -8.381 7.130 16.764 1.00 85.19 117 SER A N 1
ATOM 947 C CA . SER A 1 117 ? -9.611 6.342 16.900 1.00 85.19 117 SER A CA 1
ATOM 948 C C . SER A 1 117 ? -9.641 5.542 18.206 1.00 85.19 117 SER A C 1
ATOM 950 O O . SER A 1 117 ? -10.677 5.529 18.866 1.00 85.19 117 SER A O 1
ATOM 952 N N . VAL A 1 118 ? -8.520 4.933 18.613 1.00 84.56 118 VAL A N 1
ATOM 953 C CA . VAL A 1 118 ? -8.411 4.196 19.887 1.00 84.56 118 VAL A CA 1
ATOM 954 C C . VAL A 1 118 ? -8.619 5.139 21.066 1.00 84.56 118 VAL A C 1
ATOM 956 O O . VAL A 1 118 ? -9.456 4.870 21.920 1.00 84.56 118 VAL A O 1
ATOM 959 N N . LEU A 1 119 ? -7.914 6.274 21.089 1.00 86.75 119 LEU A N 1
ATOM 960 C CA . LEU A 1 119 ? -8.011 7.248 22.179 1.00 86.75 119 LEU A CA 1
ATOM 961 C C . LEU A 1 119 ? -9.439 7.772 22.357 1.00 86.75 119 LEU A C 1
ATOM 963 O O . LEU A 1 119 ? -9.918 7.874 23.481 1.00 86.75 119 LEU A O 1
ATOM 967 N N . ARG A 1 120 ? -10.151 8.048 21.256 1.00 85.69 120 ARG A N 1
ATOM 968 C CA . ARG A 1 120 ? -11.567 8.446 21.311 1.00 85.69 120 ARG A CA 1
ATOM 969 C C . ARG A 1 120 ? -12.469 7.327 21.814 1.00 85.69 120 ARG A C 1
ATOM 971 O O . ARG A 1 120 ? -13.382 7.607 22.579 1.00 85.69 120 ARG A O 1
ATOM 978 N N . ALA A 1 121 ? -12.232 6.086 21.391 1.00 81.56 121 ALA A N 1
ATOM 979 C CA . ALA A 1 121 ? -13.006 4.943 21.865 1.00 81.56 121 ALA A CA 1
ATOM 980 C C . ALA A 1 121 ? -12.820 4.733 23.375 1.00 81.56 121 ALA A C 1
ATOM 982 O O . ALA A 1 121 ? -13.800 4.508 24.078 1.00 81.56 121 ALA A O 1
ATOM 983 N N . VAL A 1 122 ? -11.589 4.879 23.876 1.00 81.44 122 VAL A N 1
ATOM 984 C CA . VAL A 1 122 ? -11.281 4.807 25.310 1.00 81.44 122 VAL A CA 1
ATOM 985 C C . VAL A 1 122 ? -11.927 5.969 26.069 1.00 81.44 122 VAL A C 1
ATOM 987 O O . VAL A 1 122 ? -12.618 5.727 27.054 1.00 81.44 122 VAL A O 1
ATOM 990 N N . ALA A 1 123 ? -11.793 7.208 25.587 1.00 83.06 123 ALA A N 1
ATOM 991 C CA . ALA A 1 123 ? -12.407 8.380 26.217 1.00 83.06 123 ALA A CA 1
ATOM 992 C C . ALA A 1 123 ? -13.947 8.317 26.241 1.00 83.06 123 ALA A C 1
ATOM 994 O O . ALA A 1 123 ? -14.564 8.718 27.219 1.00 83.06 123 ALA A O 1
ATOM 995 N N . ALA A 1 124 ? -14.577 7.778 25.193 1.00 77.25 124 ALA A N 1
ATOM 996 C CA . ALA A 1 124 ? -16.026 7.577 25.139 1.00 77.25 124 ALA A CA 1
ATOM 997 C C . ALA A 1 124 ? -16.503 6.391 25.995 1.00 77.25 124 ALA A C 1
ATOM 999 O O . ALA A 1 124 ? -17.691 6.280 26.286 1.00 77.25 124 ALA A O 1
ATOM 1000 N N . SER A 1 125 ? -15.592 5.498 26.395 1.00 68.44 125 SER A N 1
ATOM 1001 C CA . SER A 1 125 ? -15.887 4.341 27.244 1.00 68.44 125 SER A CA 1
ATOM 1002 C C . SER A 1 125 ? -15.895 4.675 28.736 1.00 68.44 125 SER A C 1
ATOM 1004 O O . SER A 1 125 ? -15.613 3.794 29.547 1.00 68.44 125 SER A O 1
ATOM 1006 N N . GLU A 1 126 ? -16.256 5.913 29.111 1.00 57.03 126 GLU A N 1
ATOM 1007 C CA . GLU A 1 126 ? -16.640 6.249 30.482 1.00 57.03 126 GLU A CA 1
ATOM 1008 C C . GLU A 1 126 ? -17.690 5.232 30.958 1.00 57.03 126 GLU A C 1
ATOM 1010 O O . GLU A 1 126 ? -18.902 5.386 30.800 1.00 57.03 126 GLU A O 1
ATOM 1015 N N . LYS A 1 127 ? -17.216 4.178 31.632 1.00 55.56 127 LYS A N 1
ATOM 1016 C CA . LYS A 1 127 ? -17.853 3.715 32.851 1.00 55.56 127 LYS A CA 1
ATOM 1017 C C . LYS A 1 127 ? -18.093 4.986 33.636 1.00 55.56 127 LYS A C 1
ATOM 1019 O O . LYS A 1 127 ? -17.158 5.520 34.219 1.00 55.56 127 LYS A O 1
ATOM 1024 N N . ARG A 1 128 ? -19.330 5.470 33.553 1.00 53.22 128 ARG A N 1
ATOM 1025 C CA . ARG A 1 128 ? -19.952 6.455 34.421 1.00 53.22 128 ARG A CA 1
ATOM 1026 C C . ARG A 1 128 ? -19.382 6.210 35.811 1.00 53.22 128 ARG A C 1
ATOM 1028 O O . ARG A 1 128 ? -19.773 5.252 36.479 1.00 53.22 128 ARG A O 1
ATOM 1035 N N . VAL A 1 129 ? -18.363 6.978 36.183 1.00 57.12 129 VAL A N 1
ATOM 1036 C CA . VAL A 1 129 ? -17.750 6.888 37.498 1.00 57.12 129 VAL A CA 1
ATOM 1037 C C . VAL A 1 129 ? -18.812 7.462 38.422 1.00 57.12 129 VAL A C 1
ATOM 1039 O O . VAL A 1 129 ? -18.892 8.661 38.657 1.00 57.12 129 VAL A O 1
ATOM 1042 N N . SER A 1 130 ? -19.706 6.586 38.876 1.00 52.38 130 SER A N 1
ATOM 1043 C CA . SER A 1 130 ? -20.735 6.831 39.883 1.00 52.38 130 SER A CA 1
ATOM 1044 C C . SER A 1 130 ? -20.076 7.013 41.258 1.00 52.38 130 SER A C 1
ATOM 1046 O O . SER A 1 130 ? -20.434 6.346 42.222 1.00 52.38 130 SER A O 1
ATOM 1048 N N . ILE A 1 131 ? -19.047 7.859 41.329 1.00 60.62 131 ILE A N 1
ATOM 1049 C CA . ILE A 1 131 ? -18.314 8.218 42.551 1.00 60.62 131 ILE A CA 1
ATOM 1050 C C . ILE A 1 131 ? -18.517 9.710 42.866 1.00 60.62 131 ILE A C 1
ATOM 1052 O O . ILE A 1 131 ? -18.130 10.176 43.930 1.00 60.62 131 ILE A O 1
ATOM 1056 N N . LEU A 1 132 ? -19.225 10.463 42.015 1.00 57.41 132 LEU A N 1
ATOM 1057 C CA . LEU A 1 132 ? -19.793 11.749 42.419 1.00 57.41 132 LEU A CA 1
ATOM 1058 C C . LEU A 1 132 ? -21.020 11.492 43.304 1.00 57.41 132 LEU A C 1
ATOM 1060 O O . LEU A 1 132 ? -22.162 11.509 42.852 1.00 57.41 132 LEU A O 1
ATOM 1064 N N . HIS A 1 133 ? -20.760 11.191 44.574 1.00 59.12 133 HIS A N 1
ATOM 1065 C CA . HIS A 1 1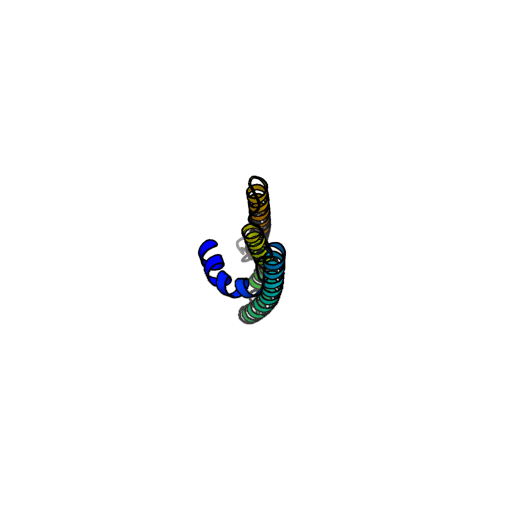33 ? -21.756 11.259 45.633 1.00 59.12 133 HIS A CA 1
ATOM 1066 C C . HIS A 1 133 ? -22.082 12.739 45.872 1.00 59.12 133 HIS A C 1
ATOM 1068 O O . HIS A 1 133 ? -21.278 13.477 46.436 1.00 59.12 133 HIS A O 1
ATOM 1074 N N . SER A 1 134 ? -23.261 13.188 45.438 1.00 57.06 134 SER A N 1
ATOM 1075 C CA . SER A 1 134 ? -23.828 14.478 45.847 1.00 57.06 134 SER A CA 1
ATOM 1076 C C . SER A 1 134 ? -24.380 14.372 47.272 1.00 57.06 134 SER A C 1
ATOM 1078 O O . SER A 1 134 ? -25.585 14.342 47.486 1.00 57.06 134 SER A O 1
ATOM 1080 N N . GLN A 1 135 ? -23.494 14.277 48.257 1.00 60.72 135 GLN A N 1
ATOM 1081 C CA . GLN A 1 135 ? -23.782 14.619 49.649 1.00 60.72 135 GLN A CA 1
ATOM 1082 C C . GLN A 1 135 ? -22.585 15.456 50.085 1.00 60.72 135 GLN A C 1
ATOM 1084 O O . GLN A 1 135 ? -21.462 14.972 50.060 1.00 60.72 135 GLN A O 1
ATOM 1089 N N . THR A 1 136 ? -22.744 16.756 50.294 1.00 48.97 136 THR A N 1
ATOM 1090 C CA . THR A 1 136 ? -23.267 17.272 51.560 1.00 48.97 136 THR A CA 1
ATOM 1091 C C . THR A 1 136 ? -24.085 18.556 51.368 1.00 48.97 136 THR A C 1
ATOM 1093 O O . THR A 1 136 ? -23.535 19.600 51.017 1.00 48.97 136 THR A O 1
ATOM 1096 N N . LEU A 1 137 ? -25.388 18.471 51.643 1.00 45.31 137 LEU A N 1
ATOM 1097 C CA . LEU A 1 137 ? -26.200 19.600 52.104 1.00 45.31 137 LEU A CA 1
ATOM 1098 C C . LEU A 1 137 ? -25.848 19.862 53.579 1.00 45.31 137 LEU A C 1
ATOM 1100 O O . LEU A 1 137 ? -25.883 18.903 54.355 1.00 45.31 137 LEU A O 1
ATOM 1104 N N . PRO A 1 138 ? -25.515 21.096 53.980 1.00 56.25 138 PRO A N 1
ATOM 1105 C CA . PRO A 1 138 ? -25.916 21.622 55.277 1.00 56.25 138 PRO A CA 1
ATOM 1106 C C . PRO A 1 138 ? -27.392 22.044 55.252 1.00 56.25 138 PRO A C 1
ATOM 1108 O O . PRO A 1 138 ? -27.829 22.620 54.227 1.00 56.25 138 PRO A O 1
#

Sequence (138 aa):
MLTDLQTWMAPYLEVFGDHPWLKAVTVVVVFLILAWIFDHVIITALKKLSARTRFRFYDQVINNLHKPIHISVILIGMALAVSLLALEAPFEAIIYSSLKTIAFIVWTVFLIRVVRSVLRAVAASEKRVSILHSQTLP

Radius of gyration: 23.48 Å; chains: 1; bounding box: 49×39×81 Å

pLDDT: mean 74.64, std 12.12, range [45.31, 96.5]

Foldseek 3Di:
DLVVVVVVCVVVLVVVPDDLLVSLVVLLVVLLVVLVVLLVVLVVVLVVVPVVDPDPLSNVLSVLVSVLVSLVSNLSSNLSSLVSSVDDPPVNVVSNVVSVVVSVVSVVVSVVVSVVSVVVVVVVPPPPPPPPDPDDDD